Protein AF-A0A1D7NM12-F1 (afdb_monomer)

Structure (mmCIF, N/CA/C/O backbone):
data_AF-A0A1D7NM12-F1
#
_entry.id   AF-A0A1D7NM12-F1
#
loop_
_atom_site.group_PDB
_atom_site.id
_atom_site.type_symbol
_atom_site.label_atom_id
_atom_site.label_alt_id
_atom_site.label_comp_id
_atom_site.label_asym_id
_atom_site.label_entity_id
_atom_site.label_seq_id
_atom_site.pdbx_PDB_ins_code
_atom_site.Cartn_x
_atom_site.Cartn_y
_atom_site.Cartn_z
_atom_site.occupancy
_atom_site.B_iso_or_equiv
_atom_site.auth_seq_id
_atom_site.auth_comp_id
_atom_site.auth_asym_id
_atom_site.auth_atom_id
_atom_site.pdbx_PDB_model_num
ATOM 1 N N . MET A 1 1 ? 15.614 -15.812 18.252 1.00 36.12 1 MET A N 1
ATOM 2 C CA . MET A 1 1 ? 15.766 -14.358 18.042 1.00 36.12 1 MET A CA 1
ATOM 3 C C . MET A 1 1 ? 15.659 -14.108 16.548 1.00 36.12 1 MET A C 1
ATOM 5 O O . MET A 1 1 ? 16.635 -14.326 15.846 1.00 36.12 1 MET A O 1
ATOM 9 N N . ALA A 1 2 ? 14.455 -13.818 16.052 1.00 36.19 2 ALA A N 1
ATOM 10 C CA . ALA A 1 2 ? 14.205 -13.602 14.628 1.00 36.19 2 ALA A CA 1
ATOM 11 C C . ALA A 1 2 ? 14.163 -12.094 14.381 1.00 36.19 2 ALA A C 1
ATOM 13 O O . ALA A 1 2 ? 13.334 -11.398 14.963 1.00 36.19 2 ALA A O 1
ATOM 14 N N . ALA A 1 3 ? 15.129 -11.610 13.608 1.00 40.78 3 ALA A N 1
ATOM 15 C CA . ALA A 1 3 ? 15.285 -10.207 13.290 1.00 40.78 3 ALA A CA 1
ATOM 16 C C . ALA A 1 3 ? 14.142 -9.726 12.391 1.00 40.78 3 ALA A C 1
ATOM 18 O O . ALA A 1 3 ? 13.805 -10.342 11.381 1.00 40.78 3 ALA A O 1
ATOM 19 N N . GLU A 1 4 ? 13.585 -8.599 12.811 1.00 49.16 4 GLU A N 1
ATOM 20 C CA . GLU A 1 4 ? 12.812 -7.644 12.038 1.00 49.16 4 GLU A CA 1
ATOM 21 C C . GLU A 1 4 ? 13.506 -7.364 10.694 1.00 49.16 4 GLU A C 1
ATOM 23 O O . GLU A 1 4 ? 14.636 -6.883 10.666 1.00 49.16 4 GLU A O 1
ATOM 28 N N . ALA A 1 5 ? 12.845 -7.653 9.573 1.00 40.09 5 ALA A N 1
ATOM 29 C CA . ALA A 1 5 ? 13.271 -7.136 8.277 1.00 40.09 5 ALA A CA 1
ATOM 30 C C . ALA A 1 5 ? 12.086 -7.061 7.306 1.00 40.09 5 ALA A C 1
ATOM 32 O O . ALA A 1 5 ? 11.716 -8.039 6.660 1.00 40.09 5 ALA A O 1
ATOM 33 N N . LEU A 1 6 ? 11.524 -5.863 7.171 1.00 40.97 6 LEU A N 1
ATOM 34 C CA . LEU A 1 6 ? 11.122 -5.351 5.864 1.00 40.97 6 LEU A CA 1
ATOM 35 C C . LEU A 1 6 ? 12.349 -4.585 5.339 1.00 40.97 6 LEU A C 1
ATOM 37 O O . LEU A 1 6 ? 12.731 -3.577 5.920 1.00 40.97 6 LEU A O 1
ATOM 41 N N . GLY A 1 7 ? 13.037 -5.103 4.318 1.00 42.97 7 GLY A N 1
ATOM 42 C CA . GLY A 1 7 ? 14.059 -4.334 3.585 1.00 42.97 7 GLY A CA 1
ATOM 43 C C . GLY A 1 7 ? 15.413 -4.075 4.272 1.00 42.97 7 GLY A C 1
ATOM 44 O O . GLY A 1 7 ? 16.142 -3.189 3.842 1.00 42.97 7 GLY A O 1
ATOM 45 N N . GLY A 1 8 ? 15.797 -4.822 5.315 1.00 40.16 8 GLY A N 1
ATOM 46 C CA . GLY A 1 8 ? 17.188 -4.835 5.811 1.00 40.16 8 GLY A CA 1
ATOM 47 C C . GLY A 1 8 ? 17.668 -3.589 6.571 1.00 40.16 8 GLY A C 1
ATOM 48 O O . GLY A 1 8 ? 18.856 -3.490 6.877 1.00 40.16 8 GLY A O 1
ATOM 49 N N . ARG A 1 9 ? 16.776 -2.658 6.928 1.00 40.41 9 ARG A N 1
ATOM 50 C CA . ARG A 1 9 ? 17.068 -1.576 7.881 1.00 40.41 9 ARG A CA 1
ATOM 51 C C . ARG A 1 9 ? 16.337 -1.836 9.201 1.00 40.41 9 ARG A C 1
ATOM 53 O O . ARG A 1 9 ? 15.151 -2.160 9.162 1.00 40.41 9 ARG A O 1
ATOM 60 N N . PRO A 1 10 ? 17.004 -1.702 10.362 1.00 45.97 10 PRO A N 1
ATOM 61 C CA . PRO A 1 10 ? 16.317 -1.791 11.642 1.00 45.97 10 PRO A CA 1
ATOM 62 C C . PRO A 1 10 ? 15.333 -0.625 11.761 1.00 45.97 10 PRO A C 1
ATOM 64 O O . PRO A 1 10 ? 15.696 0.532 11.535 1.00 45.97 10 PRO A O 1
ATOM 67 N N . LEU A 1 11 ? 14.079 -0.935 12.092 1.00 42.72 11 LEU A N 1
ATOM 68 C CA . LEU A 1 11 ? 13.078 0.090 12.362 1.00 42.72 11 LEU A CA 1
ATOM 69 C C . LEU A 1 11 ? 13.488 0.873 13.621 1.00 42.72 11 LEU A C 1
ATOM 71 O O . LEU A 1 11 ? 14.016 0.284 14.566 1.00 42.72 11 LEU A O 1
ATOM 75 N N . PRO A 1 12 ? 13.234 2.193 13.679 1.00 49.38 12 PRO A N 1
ATOM 76 C CA . PRO A 1 12 ? 13.593 3.017 14.835 1.00 49.38 12 PRO A CA 1
ATOM 77 C C . PRO A 1 12 ? 12.761 2.707 16.095 1.00 49.38 12 PRO A C 1
ATOM 79 O O . PRO A 1 12 ? 12.963 3.323 17.139 1.00 49.38 12 PRO A O 1
ATOM 82 N N . PHE A 1 13 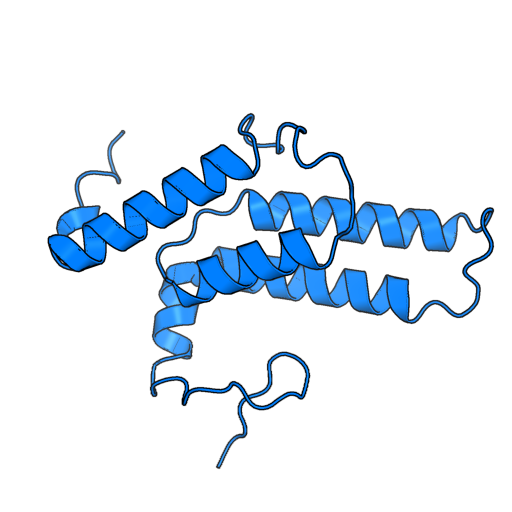? 11.830 1.757 16.019 1.00 41.84 13 PHE A N 1
ATOM 83 C CA . PHE A 1 13 ? 10.984 1.304 17.114 1.00 41.84 13 PHE A CA 1
ATOM 84 C C . PHE A 1 13 ? 10.848 -0.220 17.074 1.00 41.84 13 PHE A C 1
ATOM 86 O O . PHE A 1 13 ? 10.826 -0.823 16.003 1.00 41.84 13 PHE A O 1
ATOM 93 N N . LYS A 1 14 ? 10.722 -0.839 18.256 1.00 43.12 14 LYS A N 1
ATOM 94 C CA . LYS A 1 14 ? 10.405 -2.268 18.376 1.00 43.12 14 LYS A CA 1
ATOM 95 C C . LYS A 1 14 ? 9.017 -2.514 17.806 1.00 43.12 14 LYS A C 1
ATOM 97 O O . LYS A 1 14 ? 8.060 -1.891 18.276 1.00 43.12 14 LYS A O 1
ATOM 102 N N . ILE A 1 15 ? 8.887 -3.445 16.866 1.00 44.12 15 ILE A N 1
ATOM 103 C CA . ILE A 1 15 ? 7.553 -3.895 16.469 1.00 44.12 15 ILE A CA 1
ATOM 104 C C . ILE A 1 15 ? 7.012 -4.786 17.601 1.00 44.12 15 ILE A C 1
ATOM 106 O O . ILE A 1 15 ? 7.675 -5.759 17.969 1.00 44.12 15 ILE A O 1
ATOM 110 N N . PRO A 1 16 ? 5.849 -4.481 18.206 1.00 46.09 16 PRO A N 1
ATOM 111 C CA . PRO A 1 16 ? 5.295 -5.311 19.270 1.00 46.09 16 PRO A CA 1
ATOM 112 C C . PRO A 1 16 ? 5.133 -6.768 18.815 1.00 46.09 16 PRO A C 1
ATOM 114 O O . PRO A 1 16 ? 4.771 -7.039 17.667 1.00 46.09 16 PRO A O 1
ATOM 117 N N . THR A 1 17 ? 5.348 -7.725 19.723 1.00 42.09 17 THR A N 1
ATOM 118 C CA . THR A 1 17 ? 4.914 -9.116 19.519 1.00 42.09 17 THR A CA 1
ATOM 119 C C . THR A 1 17 ? 3.417 -9.110 19.218 1.00 42.09 17 THR A C 1
ATOM 121 O O . THR A 1 17 ? 2.627 -8.673 20.050 1.00 42.09 17 THR A O 1
ATOM 124 N N . GLY A 1 18 ? 3.049 -9.517 18.000 1.00 49.53 18 GLY A N 1
ATOM 125 C CA . GLY A 1 18 ? 1.732 -9.235 17.419 1.00 49.53 18 GLY A CA 1
ATOM 126 C C . GLY A 1 18 ? 1.759 -8.857 15.934 1.00 49.53 18 GLY A C 1
ATOM 127 O O . GLY A 1 18 ? 0.697 -8.619 15.368 1.00 49.53 18 GLY A O 1
ATOM 128 N N . VAL A 1 19 ? 2.931 -8.842 15.280 1.00 54.75 19 VAL A N 1
ATOM 129 C CA . VAL A 1 19 ? 3.060 -8.651 13.819 1.00 54.75 19 VAL A CA 1
ATOM 130 C C . VAL A 1 19 ? 2.111 -9.555 13.043 1.00 54.75 19 VAL A C 1
ATOM 132 O O . VAL A 1 19 ? 1.466 -9.076 12.123 1.00 54.75 19 VAL A O 1
ATOM 135 N N . ASP A 1 20 ? 1.964 -10.820 13.436 1.00 60.28 20 ASP A N 1
ATOM 136 C CA . ASP A 1 20 ? 1.051 -11.743 12.757 1.00 60.28 20 ASP A CA 1
ATOM 137 C C . ASP A 1 20 ? -0.420 -11.376 12.981 1.00 60.28 20 ASP A C 1
ATOM 139 O O . ASP A 1 20 ? -1.217 -11.486 12.059 1.00 60.28 20 ASP A O 1
ATOM 143 N N . ALA A 1 21 ? -0.783 -10.863 14.161 1.00 61.09 21 ALA A N 1
ATOM 144 C CA . ALA A 1 21 ? -2.143 -10.405 14.452 1.00 61.09 21 ALA A CA 1
ATOM 145 C C . ALA A 1 21 ? -2.480 -9.094 13.714 1.00 61.09 21 ALA A C 1
ATOM 147 O O . ALA A 1 21 ? -3.584 -8.933 13.194 1.00 61.09 21 ALA A O 1
ATOM 148 N N . LEU A 1 22 ? -1.518 -8.172 13.610 1.00 62.44 22 LEU A N 1
ATOM 149 C CA . LEU A 1 22 ? -1.650 -6.945 12.817 1.00 62.44 22 LEU A CA 1
ATOM 150 C C . LEU A 1 22 ? -1.665 -7.250 11.315 1.00 62.44 22 LEU A C 1
ATOM 152 O O . LEU A 1 22 ? -2.475 -6.691 10.579 1.00 62.44 22 LEU A O 1
ATOM 156 N N . LYS A 1 23 ? -0.828 -8.190 10.863 1.00 67.81 23 LYS A N 1
ATOM 157 C CA . LYS A 1 23 ? -0.846 -8.674 9.482 1.00 67.81 23 LYS A CA 1
ATOM 158 C C . LYS A 1 23 ? -2.125 -9.426 9.156 1.00 67.81 23 LYS A C 1
ATOM 160 O O . LYS A 1 23 ? -2.621 -9.265 8.053 1.00 67.81 23 LYS A O 1
ATOM 165 N N . ALA A 1 24 ? -2.689 -10.185 10.093 1.00 76.62 24 ALA A N 1
ATOM 166 C CA . ALA A 1 24 ? -3.967 -10.863 9.904 1.00 76.62 24 ALA A CA 1
ATOM 167 C C . ALA A 1 24 ? -5.124 -9.868 9.718 1.00 76.62 24 ALA A C 1
ATOM 169 O O . ALA A 1 24 ? -5.993 -10.101 8.882 1.00 76.62 24 ALA A O 1
ATOM 170 N N . ARG A 1 25 ? -5.115 -8.739 10.443 1.00 79.25 25 ARG A N 1
ATOM 171 C CA . ARG A 1 25 ? -6.126 -7.674 10.297 1.00 79.25 25 ARG A CA 1
ATOM 172 C C . ARG A 1 25 ? -6.134 -7.027 8.914 1.00 79.25 25 ARG A C 1
ATOM 174 O O . ARG A 1 25 ? -7.206 -6.695 8.423 1.00 79.25 25 ARG A O 1
ATOM 181 N N . ASP A 1 26 ? -4.961 -6.905 8.300 1.00 88.19 26 ASP A N 1
ATOM 182 C CA . ASP A 1 26 ? -4.769 -6.309 6.974 1.00 88.19 26 ASP A CA 1
ATOM 183 C C . ASP A 1 26 ? -4.197 -7.325 5.970 1.00 88.19 26 ASP A C 1
ATOM 185 O O . ASP A 1 26 ? -3.366 -6.992 5.126 1.00 88.19 26 ASP A O 1
ATOM 189 N N . ALA A 1 27 ? -4.607 -8.596 6.064 1.00 87.69 27 ALA A N 1
ATOM 190 C CA . ALA A 1 27 ? -3.966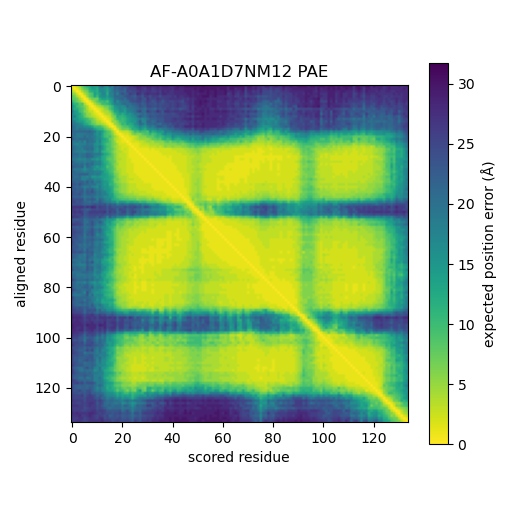 -9.691 5.327 1.00 87.69 27 ALA A CA 1
ATOM 191 C C . ALA A 1 27 ? -3.999 -9.493 3.805 1.00 87.69 27 ALA A C 1
ATOM 193 O O . ALA A 1 27 ? -3.012 -9.774 3.123 1.00 87.69 27 ALA A O 1
ATOM 194 N N . ALA A 1 28 ? -5.109 -8.960 3.284 1.00 90.38 28 ALA A N 1
ATOM 195 C CA . ALA A 1 28 ? -5.252 -8.622 1.871 1.00 90.38 28 ALA A CA 1
ATOM 196 C C . ALA A 1 28 ? -4.215 -7.574 1.434 1.00 90.38 28 ALA A C 1
ATOM 198 O O . ALA A 1 28 ? -3.524 -7.775 0.436 1.00 90.38 28 ALA A O 1
ATOM 199 N N . PHE A 1 29 ? -4.037 -6.512 2.228 1.00 92.88 29 PHE A N 1
ATOM 200 C CA . PHE A 1 29 ? -3.038 -5.481 1.958 1.00 92.88 29 PHE A CA 1
ATOM 201 C C . PHE A 1 29 ? -1.626 -6.062 1.999 1.00 92.88 29 PHE A C 1
ATOM 203 O O . PHE A 1 29 ? -0.851 -5.844 1.076 1.00 92.88 29 PHE A O 1
ATOM 210 N N . TRP A 1 30 ? -1.285 -6.848 3.023 1.00 89.94 30 TRP A N 1
ATOM 211 C CA . TRP A 1 30 ? 0.063 -7.413 3.139 1.00 89.94 30 TRP A CA 1
ATOM 212 C C . TRP A 1 30 ? 0.391 -8.411 2.027 1.00 89.94 30 TRP A C 1
ATOM 214 O O . TRP A 1 30 ? 1.543 -8.484 1.595 1.00 89.94 30 TRP A O 1
ATOM 224 N N . SER A 1 31 ? -0.608 -9.147 1.537 1.00 91.25 31 SER A N 1
ATOM 225 C CA . SER A 1 31 ? -0.458 -10.004 0.360 1.00 91.25 31 SER A CA 1
ATOM 226 C C . SER A 1 31 ? -0.200 -9.178 -0.905 1.00 91.25 31 SER A C 1
ATOM 228 O O . SER A 1 31 ? 0.759 -9.460 -1.628 1.00 91.25 31 SER A O 1
ATOM 230 N N . ALA A 1 32 ? -0.983 -8.117 -1.130 1.00 92.12 32 ALA A N 1
ATOM 231 C CA . ALA A 1 32 ? -0.803 -7.210 -2.263 1.00 92.12 32 ALA A CA 1
ATOM 232 C C . ALA A 1 32 ? 0.549 -6.475 -2.209 1.00 92.12 32 ALA A C 1
ATOM 234 O O . ALA A 1 32 ? 1.275 -6.440 -3.200 1.00 92.12 32 ALA A O 1
ATOM 235 N N . HIS A 1 33 ? 0.943 -5.989 -1.032 1.00 92.12 33 HIS A N 1
ATOM 236 C CA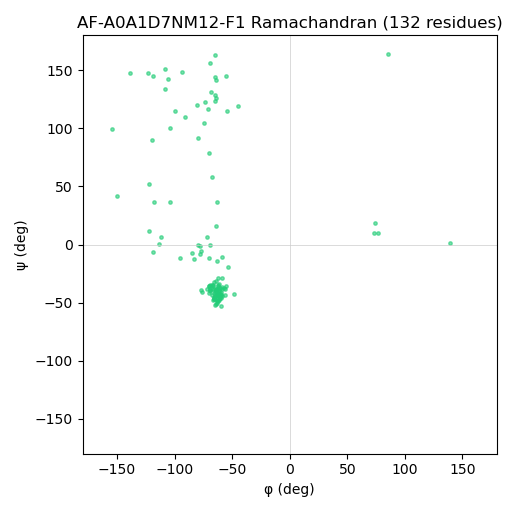 . HIS A 1 33 ? 2.228 -5.336 -0.791 1.00 92.12 33 HIS A CA 1
ATOM 237 C C . HIS A 1 33 ? 3.408 -6.266 -1.090 1.00 92.12 33 HIS A C 1
ATOM 239 O O . HIS A 1 33 ? 4.363 -5.871 -1.754 1.00 92.12 33 HIS A O 1
ATOM 245 N N . ALA A 1 34 ? 3.346 -7.529 -0.655 1.00 90.62 34 ALA A N 1
ATOM 246 C CA . ALA A 1 34 ? 4.384 -8.507 -0.972 1.00 90.62 34 ALA A CA 1
ATOM 247 C C . ALA A 1 34 ? 4.479 -8.790 -2.484 1.00 90.62 34 ALA A C 1
ATOM 249 O O . ALA A 1 34 ? 5.583 -8.945 -3.012 1.00 90.62 34 ALA A O 1
ATOM 250 N N . ALA A 1 35 ? 3.341 -8.844 -3.184 1.00 92.44 35 ALA A N 1
ATOM 251 C CA . ALA A 1 35 ? 3.309 -9.025 -4.633 1.00 92.44 35 ALA A CA 1
ATOM 252 C C . ALA A 1 35 ? 3.915 -7.823 -5.373 1.00 92.44 35 ALA A C 1
ATOM 254 O O . ALA A 1 35 ? 4.749 -8.022 -6.258 1.00 92.44 35 ALA A O 1
ATOM 255 N N . TRP A 1 36 ? 3.548 -6.602 -4.975 1.00 92.88 36 TRP A N 1
ATOM 256 C CA . TRP A 1 36 ? 4.111 -5.367 -5.517 1.00 92.88 36 TRP A CA 1
ATOM 257 C C . TRP A 1 36 ? 5.627 -5.295 -5.302 1.00 92.88 36 TRP A C 1
ATOM 259 O O . TRP A 1 36 ? 6.361 -5.206 -6.284 1.00 92.88 36 TRP A O 1
ATOM 269 N N . ARG A 1 37 ? 6.118 -5.469 -4.065 1.00 90.94 37 ARG A N 1
ATOM 270 C CA . ARG A 1 37 ? 7.566 -5.450 -3.776 1.00 90.94 37 ARG A CA 1
ATOM 271 C C . ARG A 1 37 ? 8.349 -6.459 -4.603 1.00 90.94 37 ARG A C 1
ATOM 273 O O . ARG A 1 37 ? 9.450 -6.163 -5.052 1.00 90.94 37 ARG A O 1
ATOM 280 N N . LYS A 1 38 ? 7.791 -7.651 -4.832 1.00 92.00 38 LYS A N 1
ATOM 281 C CA . LYS A 1 38 ? 8.430 -8.661 -5.684 1.00 92.00 38 LYS A CA 1
ATOM 282 C C . LYS A 1 38 ? 8.542 -8.196 -7.140 1.00 92.00 38 LYS A C 1
ATOM 284 O O . LYS A 1 38 ? 9.561 -8.465 -7.771 1.00 92.00 38 LYS A O 1
ATOM 289 N N . ALA A 1 39 ? 7.510 -7.546 -7.675 1.00 89.88 39 ALA A N 1
ATOM 290 C CA . ALA A 1 39 ? 7.523 -7.017 -9.038 1.00 89.88 39 ALA A CA 1
ATOM 291 C C . ALA A 1 39 ? 8.476 -5.822 -9.177 1.00 89.88 39 ALA A C 1
ATOM 293 O O . ALA A 1 39 ? 9.248 -5.771 -10.128 1.00 89.88 39 ALA A O 1
ATOM 294 N N . GLU A 1 40 ? 8.487 -4.925 -8.195 1.00 88.44 40 GLU A N 1
ATOM 295 C CA . GLU A 1 40 ? 9.406 -3.790 -8.141 1.00 88.44 40 GLU A CA 1
ATOM 296 C C . GLU A 1 40 ? 10.867 -4.247 -8.073 1.00 88.44 40 GLU A C 1
ATOM 298 O O . GLU A 1 40 ? 11.674 -3.830 -8.894 1.00 88.44 40 GLU A O 1
ATOM 303 N N . THR A 1 41 ? 11.197 -5.211 -7.206 1.00 88.94 41 THR A N 1
ATOM 304 C CA . THR A 1 41 ? 12.547 -5.800 -7.172 1.00 88.94 41 THR A CA 1
ATOM 305 C C . THR A 1 41 ? 12.931 -6.441 -8.508 1.00 88.94 41 THR A C 1
ATOM 307 O O . THR A 1 41 ? 14.091 -6.377 -8.906 1.00 88.94 41 THR A O 1
ATOM 310 N N . ALA A 1 42 ? 11.985 -7.068 -9.216 1.00 88.25 42 ALA A N 1
ATOM 311 C CA . ALA A 1 42 ? 12.258 -7.640 -10.534 1.00 88.25 42 ALA A CA 1
ATOM 312 C C . ALA A 1 42 ? 12.555 -6.556 -11.584 1.00 88.25 42 ALA A C 1
ATOM 314 O O . ALA A 1 42 ? 13.443 -6.753 -12.412 1.00 88.25 42 ALA A O 1
ATOM 315 N N . PHE A 1 43 ? 11.845 -5.426 -11.530 1.00 86.50 43 PHE A N 1
ATOM 316 C CA . PHE A 1 43 ? 12.116 -4.257 -12.364 1.00 86.50 43 PHE A CA 1
ATOM 317 C C . PHE A 1 43 ? 13.484 -3.637 -12.038 1.00 86.50 43 PHE A C 1
ATOM 319 O O . PHE A 1 43 ? 14.318 -3.504 -12.930 1.00 86.50 43 PHE A O 1
ATOM 326 N N . GLU A 1 44 ? 13.758 -3.337 -10.767 1.00 84.75 44 GLU A N 1
ATOM 327 C CA . GLU A 1 44 ? 15.009 -2.709 -10.312 1.00 84.75 44 GLU A CA 1
ATOM 328 C C . GLU A 1 44 ? 16.252 -3.562 -10.588 1.00 84.75 44 GLU A C 1
ATOM 330 O O . GLU A 1 44 ? 17.321 -3.037 -10.896 1.00 84.75 44 GLU A O 1
ATOM 335 N N . ALA A 1 45 ? 16.127 -4.887 -10.488 1.00 87.25 45 ALA A N 1
ATOM 336 C CA . ALA A 1 45 ? 17.227 -5.810 -10.741 1.00 87.25 45 ALA A CA 1
ATOM 337 C C . ALA A 1 45 ? 17.522 -6.012 -12.237 1.00 87.25 45 ALA A C 1
ATOM 339 O O . ALA A 1 45 ? 18.480 -6.716 -12.570 1.00 87.25 45 ALA A O 1
ATOM 340 N N . TRP A 1 46 ? 16.713 -5.449 -13.145 1.00 83.88 46 TRP A N 1
ATOM 341 C CA . TRP A 1 46 ? 16.901 -5.641 -14.577 1.00 83.88 46 TRP A CA 1
ATOM 342 C C . TRP A 1 46 ? 18.148 -4.886 -15.082 1.00 83.88 46 TRP A C 1
ATOM 344 O O . TRP A 1 46 ? 18.183 -3.656 -15.060 1.00 83.88 46 TRP A O 1
ATOM 354 N N . PRO A 1 47 ? 19.177 -5.588 -15.596 1.00 76.31 47 PRO A N 1
ATOM 355 C CA . PRO A 1 47 ? 20.483 -4.991 -15.896 1.00 76.31 47 PRO A CA 1
ATOM 356 C C . PRO A 1 47 ? 20.519 -4.180 -17.200 1.00 76.31 47 PRO A C 1
ATOM 358 O O . PRO A 1 47 ? 21.524 -3.536 -17.499 1.00 76.31 47 PRO A O 1
ATOM 361 N N . HIS A 1 48 ? 19.4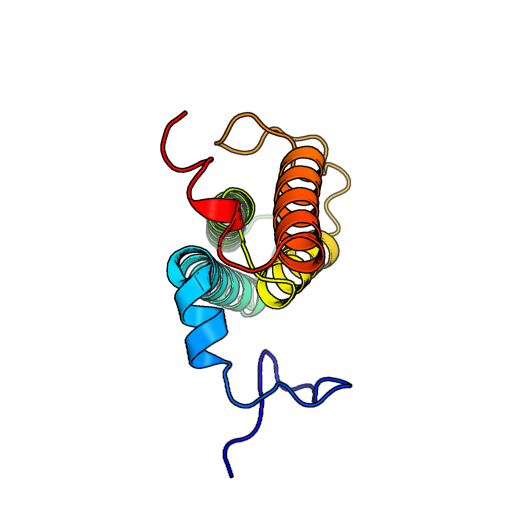50 -4.223 -17.999 1.00 68.94 48 HIS A N 1
ATOM 362 C CA . HIS A 1 48 ? 19.370 -3.587 -19.315 1.00 68.94 48 HIS A CA 1
ATOM 363 C C . HIS A 1 48 ? 18.211 -2.590 -19.378 1.00 68.94 48 HIS A C 1
ATOM 365 O O . HIS A 1 48 ? 17.373 -2.662 -20.278 1.00 68.94 48 HIS A O 1
ATOM 371 N N . MET A 1 49 ? 18.146 -1.671 -18.409 1.00 63.41 49 MET A N 1
ATOM 372 C CA . MET A 1 49 ? 17.302 -0.478 -18.511 1.00 63.41 49 MET A CA 1
ATOM 373 C C . MET A 1 49 ? 17.886 0.463 -19.573 1.00 63.41 49 MET A C 1
ATOM 375 O O . MET A 1 49 ? 18.607 1.407 -19.268 1.00 63.41 49 MET A O 1
ATOM 379 N N . THR A 1 50 ? 17.638 0.158 -20.842 1.00 66.12 50 THR A N 1
ATOM 380 C CA . THR A 1 50 ? 17.706 1.158 -21.908 1.00 66.12 50 THR A CA 1
ATOM 381 C C . THR A 1 50 ? 16.302 1.714 -22.117 1.00 66.12 50 THR A C 1
ATOM 383 O O . THR A 1 50 ? 15.324 0.981 -21.956 1.00 66.12 50 THR A O 1
ATOM 386 N N . ASP A 1 51 ? 16.197 2.984 -22.506 1.00 60.62 51 ASP A N 1
ATOM 387 C CA . ASP A 1 51 ? 14.917 3.700 -22.660 1.00 60.62 51 ASP A CA 1
ATOM 388 C C . ASP A 1 51 ? 13.949 3.047 -23.677 1.00 60.62 51 ASP A C 1
ATOM 390 O O . ASP A 1 51 ? 12.768 3.378 -23.728 1.00 60.62 51 ASP A O 1
ATOM 394 N N . GLU A 1 52 ? 14.423 2.072 -24.460 1.00 67.44 52 GLU A N 1
ATOM 395 C CA . GLU A 1 52 ? 13.666 1.338 -25.483 1.00 67.44 52 GLU A CA 1
ATOM 396 C C . GLU A 1 52 ? 13.422 -0.146 -25.129 1.00 67.44 52 GLU A C 1
ATOM 398 O O . GLU A 1 52 ? 12.923 -0.916 -25.953 1.00 67.44 52 GLU A O 1
ATOM 403 N N . CYS A 1 53 ? 13.781 -0.599 -23.921 1.00 83.38 53 CYS A N 1
ATOM 404 C CA . CYS A 1 53 ? 13.629 -2.003 -23.540 1.00 83.38 53 CYS A CA 1
ATOM 405 C C . CYS A 1 53 ? 12.159 -2.357 -23.251 1.00 83.38 53 CYS A C 1
ATOM 407 O O . CYS A 1 53 ? 11.631 -2.082 -22.172 1.00 83.38 53 CYS A O 1
ATOM 409 N N . GLU A 1 54 ? 11.511 -3.058 -24.186 1.00 87.06 54 GLU A N 1
ATOM 410 C CA . GLU A 1 54 ? 10.134 -3.547 -24.020 1.00 87.06 54 GLU A CA 1
ATOM 411 C C . GLU A 1 54 ? 9.960 -4.401 -22.753 1.00 87.06 54 GLU A C 1
ATOM 413 O O . GLU A 1 54 ? 8.937 -4.306 -22.078 1.00 87.06 54 GLU A O 1
ATOM 418 N N . HIS A 1 55 ? 10.973 -5.187 -22.378 1.00 88.06 55 HIS A N 1
ATOM 419 C CA . HIS A 1 55 ? 10.921 -5.995 -21.162 1.00 88.06 55 HIS A CA 1
ATOM 420 C C . HIS A 1 55 ? 10.912 -5.135 -19.892 1.00 88.06 55 HIS A C 1
ATOM 422 O O . HIS A 1 55 ? 10.116 -5.388 -18.990 1.00 88.06 55 HIS A O 1
ATOM 428 N N . ALA A 1 56 ? 11.752 -4.096 -19.834 1.00 85.50 56 ALA A N 1
ATOM 429 C CA . ALA A 1 56 ? 11.763 -3.159 -18.715 1.00 85.50 56 ALA A CA 1
ATOM 430 C C . ALA A 1 56 ? 10.413 -2.436 -18.593 1.00 85.50 56 ALA A C 1
ATOM 432 O O . ALA A 1 56 ? 9.904 -2.303 -17.483 1.00 85.50 56 ALA A O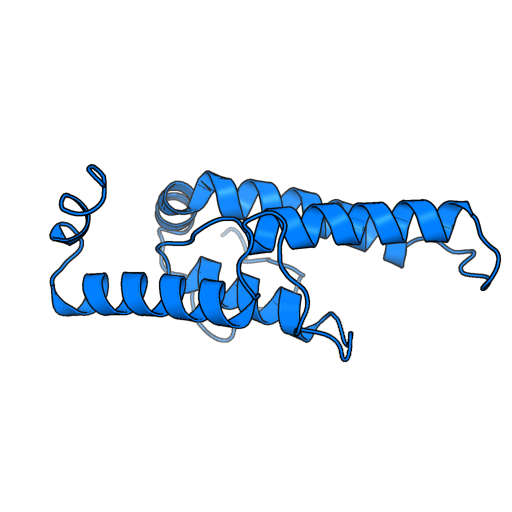 1
ATOM 433 N N . ARG A 1 57 ? 9.789 -2.071 -19.725 1.00 86.88 57 ARG A N 1
ATOM 434 C CA . ARG A 1 57 ? 8.433 -1.502 -19.749 1.00 86.88 57 ARG A CA 1
ATOM 435 C C . ARG A 1 57 ? 7.391 -2.468 -19.183 1.00 86.88 57 ARG A C 1
ATOM 437 O O . ARG A 1 57 ? 6.634 -2.082 -18.308 1.00 86.88 57 ARG A O 1
ATOM 444 N N . VAL A 1 58 ? 7.390 -3.734 -19.604 1.00 90.12 58 VAL A N 1
ATOM 445 C CA . VAL A 1 58 ? 6.446 -4.738 -19.072 1.00 90.12 58 VAL A CA 1
ATOM 446 C C . VAL A 1 58 ? 6.623 -4.945 -17.563 1.00 90.12 58 VAL A C 1
ATOM 448 O O . VAL A 1 58 ? 5.638 -5.084 -16.839 1.00 90.12 58 VAL A O 1
ATOM 451 N N . LEU A 1 59 ? 7.865 -4.968 -17.071 1.00 90.19 59 LEU A N 1
ATOM 452 C CA . LEU A 1 59 ? 8.145 -5.075 -15.635 1.00 90.19 59 LEU A CA 1
ATOM 453 C C . LEU A 1 59 ? 7.666 -3.836 -14.870 1.00 90.19 59 LEU A C 1
ATOM 455 O O . LEU A 1 59 ? 7.078 -3.974 -13.796 1.00 90.19 59 LEU A O 1
ATOM 459 N N . PHE A 1 60 ? 7.883 -2.654 -15.442 1.00 87.94 60 PHE A N 1
ATOM 460 C CA . PHE A 1 60 ? 7.424 -1.385 -14.898 1.00 87.94 60 PHE A CA 1
ATOM 461 C C . PHE A 1 60 ? 5.890 -1.302 -14.825 1.00 87.94 60 PHE A C 1
ATOM 463 O O . PHE A 1 60 ? 5.338 -1.031 -13.755 1.00 87.94 60 PHE A O 1
ATOM 470 N N . ASP A 1 61 ? 5.197 -1.613 -15.923 1.00 88.19 61 ASP A N 1
ATOM 471 C CA . ASP A 1 61 ? 3.731 -1.633 -15.996 1.00 88.19 61 ASP A CA 1
ATOM 472 C C . ASP A 1 61 ? 3.167 -2.625 -14.971 1.00 88.19 61 ASP A C 1
ATOM 474 O O . ASP A 1 61 ? 2.272 -2.305 -14.191 1.00 88.19 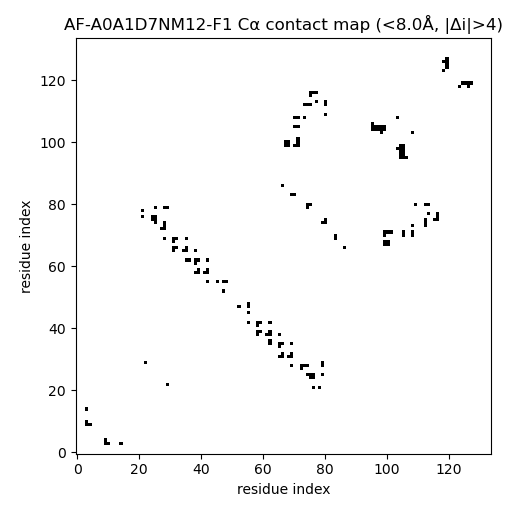61 ASP A O 1
ATOM 478 N N . ARG A 1 62 ? 3.776 -3.815 -14.872 1.00 90.94 62 ARG A N 1
ATOM 479 C CA . ARG A 1 62 ? 3.370 -4.828 -13.894 1.00 90.94 62 ARG A CA 1
ATOM 480 C C . ARG A 1 62 ? 3.545 -4.361 -12.449 1.00 90.94 62 ARG A C 1
ATOM 482 O O . ARG A 1 62 ? 2.692 -4.664 -11.611 1.00 90.94 62 ARG A O 1
ATOM 489 N N . ALA A 1 63 ? 4.656 -3.696 -12.134 1.00 89.19 63 ALA A N 1
ATOM 490 C CA . ALA A 1 63 ? 4.882 -3.134 -10.806 1.00 89.19 63 ALA A CA 1
ATOM 491 C C . ALA A 1 63 ? 3.854 -2.034 -10.495 1.00 89.19 63 ALA A C 1
ATOM 493 O O . ALA A 1 63 ? 3.323 -2.001 -9.385 1.00 89.19 63 ALA A O 1
ATOM 494 N N . THR A 1 64 ? 3.513 -1.209 -11.485 1.00 87.50 64 THR A N 1
ATOM 495 C CA . THR A 1 64 ? 2.509 -0.143 -11.371 1.00 87.50 64 THR A CA 1
ATOM 496 C C . THR A 1 64 ? 1.111 -0.705 -11.109 1.00 87.50 64 THR A C 1
ATOM 498 O O . THR A 1 64 ? 0.505 -0.353 -10.099 1.00 87.50 64 THR A O 1
ATOM 501 N N . ASP A 1 65 ? 0.647 -1.673 -11.903 1.00 89.06 65 ASP A N 1
ATOM 502 C CA . ASP A 1 65 ? -0.660 -2.322 -11.711 1.00 89.06 65 ASP A CA 1
ATOM 503 C C . ASP A 1 65 ? -0.808 -2.927 -10.306 1.00 89.06 65 ASP A C 1
ATOM 505 O O . ASP A 1 65 ? -1.848 -2.819 -9.650 1.00 89.06 65 ASP A O 1
ATOM 509 N N . LEU A 1 66 ? 0.248 -3.594 -9.828 1.00 91.25 66 LEU A N 1
ATOM 510 C CA . LEU A 1 66 ? 0.251 -4.215 -8.504 1.00 91.25 66 LEU A CA 1
ATOM 511 C C . LEU A 1 66 ? 0.270 -3.179 -7.382 1.00 91.25 66 LEU A C 1
ATOM 513 O O . LEU A 1 66 ? -0.367 -3.400 -6.348 1.00 91.25 66 LEU A O 1
ATOM 517 N N . ARG A 1 67 ? 0.969 -2.058 -7.579 1.00 88.62 67 ARG A N 1
ATOM 518 C CA . ARG A 1 67 ? 0.948 -0.938 -6.640 1.00 88.62 67 ARG A CA 1
ATOM 519 C C . ARG A 1 67 ? -0.453 -0.353 -6.549 1.00 88.62 67 ARG A C 1
ATOM 521 O O . ARG A 1 67 ? -0.963 -0.212 -5.445 1.00 88.62 67 ARG A O 1
ATOM 528 N N . ASP A 1 68 ? -1.100 -0.071 -7.672 1.00 88.31 68 ASP A N 1
ATOM 529 C CA . ASP A 1 68 ? -2.417 0.572 -7.687 1.00 88.31 68 ASP A CA 1
ATOM 530 C C . ASP A 1 68 ? -3.493 -0.339 -7.072 1.00 88.31 68 ASP A C 1
ATOM 532 O O . ASP A 1 68 ? -4.330 0.109 -6.279 1.00 88.31 68 ASP A O 1
ATOM 536 N N . ALA A 1 69 ? -3.409 -1.649 -7.327 1.00 88.94 69 ALA A N 1
ATOM 537 C CA . ALA A 1 69 ? -4.235 -2.647 -6.647 1.00 88.94 69 ALA A CA 1
ATOM 538 C C . ALA A 1 69 ? -3.992 -2.673 -5.123 1.00 88.94 69 ALA A C 1
ATOM 540 O O . ALA A 1 69 ? -4.940 -2.733 -4.332 1.00 88.94 69 ALA A O 1
ATOM 541 N N . MET A 1 70 ? -2.731 -2.589 -4.687 1.00 91.69 70 MET A N 1
ATOM 542 C CA . MET A 1 70 ? -2.380 -2.502 -3.266 1.00 91.69 70 MET A CA 1
ATOM 543 C C . MET A 1 70 ? -2.893 -1.200 -2.631 1.00 91.69 70 MET A C 1
ATOM 545 O O . MET A 1 70 ? -3.476 -1.246 -1.547 1.00 91.69 70 MET A O 1
ATOM 549 N N . LEU A 1 71 ? -2.715 -0.049 -3.288 1.00 89.31 71 LEU A N 1
ATOM 550 C CA . LEU A 1 71 ? -3.184 1.253 -2.801 1.00 89.31 71 LEU A CA 1
ATOM 551 C C . LEU A 1 71 ? -4.706 1.265 -2.630 1.00 89.31 71 LEU A C 1
ATOM 553 O O . LEU A 1 71 ? -5.193 1.780 -1.625 1.00 89.31 71 LEU A O 1
ATOM 557 N N . SER A 1 72 ? -5.433 0.607 -3.535 1.00 89.25 72 SER A N 1
ATOM 558 C CA . SER A 1 72 ? -6.895 0.449 -3.481 1.00 89.25 72 SER A CA 1
ATOM 559 C C . SER A 1 72 ? -7.381 -0.476 -2.355 1.00 89.25 72 SER A C 1
ATOM 561 O O . SER A 1 72 ? -8.575 -0.526 -2.064 1.00 89.25 72 SER A O 1
ATOM 563 N N . THR A 1 73 ? -6.488 -1.226 -1.703 1.00 91.50 73 THR A N 1
ATOM 564 C CA . THR A 1 73 ? -6.863 -2.123 -0.604 1.00 91.50 73 THR A CA 1
ATOM 565 C C . THR A 1 73 ? -7.020 -1.333 0.693 1.00 91.50 73 THR A C 1
ATOM 567 O O . THR A 1 73 ? -6.063 -0.719 1.164 1.00 91.50 73 THR A O 1
ATOM 570 N N . GLY A 1 74 ? -8.209 -1.355 1.299 1.00 88.75 74 GLY A N 1
ATOM 571 C CA . GLY A 1 74 ? -8.450 -0.693 2.584 1.00 88.75 74 GLY A CA 1
ATOM 572 C C . GLY A 1 74 ? -7.623 -1.301 3.721 1.00 88.75 74 GLY A C 1
ATOM 573 O O . GLY A 1 74 ? -7.464 -2.521 3.793 1.00 88.75 74 GLY A O 1
ATOM 574 N N . VAL A 1 75 ? -7.118 -0.454 4.621 1.00 88.62 75 VAL A N 1
ATOM 575 C CA . VAL A 1 75 ? -6.293 -0.864 5.769 1.00 88.62 75 VAL A CA 1
ATOM 576 C C . VAL A 1 75 ? -6.871 -0.411 7.108 1.00 88.62 75 VAL A C 1
ATOM 578 O O . VAL A 1 75 ? -7.511 0.632 7.223 1.00 88.62 75 VAL A O 1
ATOM 581 N N . ARG A 1 76 ? -6.655 -1.207 8.149 1.00 85.19 76 ARG A N 1
ATOM 582 C CA . ARG A 1 76 ? -7.226 -1.023 9.492 1.00 85.19 76 ARG A CA 1
ATOM 583 C C . ARG A 1 76 ? -6.164 -0.824 10.565 1.00 85.19 76 ARG A C 1
ATOM 585 O O . ARG A 1 76 ? -6.510 -0.570 11.717 1.00 85.19 76 ARG A O 1
ATOM 592 N N . THR A 1 77 ? -4.886 -0.957 10.224 1.00 84.31 77 THR A N 1
ATOM 593 C CA . THR A 1 77 ? -3.771 -0.756 11.150 1.00 84.31 77 THR A CA 1
ATOM 594 C C . THR A 1 77 ? -2.859 0.374 10.688 1.00 84.31 77 THR A C 1
ATOM 596 O O . THR A 1 77 ? -2.581 0.532 9.498 1.00 84.31 77 THR A O 1
ATOM 599 N N . GLY A 1 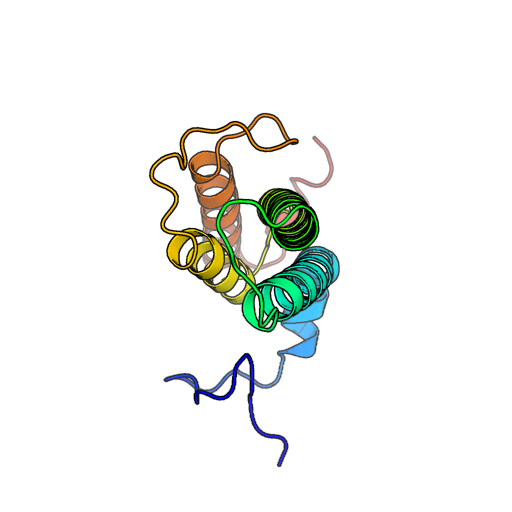78 ? -2.315 1.127 11.649 1.00 81.69 78 GLY A N 1
ATOM 600 C CA . GLY A 1 78 ? -1.323 2.168 11.365 1.00 81.69 78 GLY A CA 1
ATOM 601 C C . GLY A 1 78 ? -0.066 1.629 10.673 1.00 81.69 78 GLY A C 1
ATOM 602 O O . GLY A 1 78 ? 0.539 2.328 9.869 1.00 81.69 78 GLY A O 1
ATOM 603 N N . ALA A 1 79 ? 0.295 0.362 10.911 1.00 84.88 79 ALA A N 1
ATOM 604 C CA . ALA A 1 79 ? 1.423 -0.284 10.242 1.00 84.88 79 ALA A CA 1
ATOM 605 C C . ALA A 1 79 ? 1.195 -0.439 8.729 1.00 84.88 79 ALA A C 1
ATOM 607 O O . ALA A 1 79 ? 2.091 -0.145 7.940 1.00 84.88 79 ALA A O 1
ATOM 608 N N . ALA A 1 80 ? 0.003 -0.877 8.320 1.00 87.94 80 ALA A N 1
ATOM 609 C CA . ALA A 1 80 ? -0.346 -1.000 6.909 1.00 87.94 80 ALA A CA 1
ATOM 610 C C . ALA A 1 80 ? -0.487 0.379 6.239 1.00 87.94 80 ALA A C 1
ATOM 612 O O . ALA A 1 80 ? 0.014 0.574 5.132 1.00 87.94 80 ALA A O 1
ATOM 613 N N . LEU A 1 81 ? -1.068 1.363 6.938 1.00 89.31 81 LEU A N 1
ATOM 614 C CA . LEU A 1 81 ? -1.140 2.744 6.447 1.00 89.31 81 LEU A CA 1
ATOM 615 C C . LEU A 1 81 ? 0.254 3.352 6.233 1.00 89.31 81 LEU A C 1
ATOM 617 O O . LEU A 1 81 ? 0.501 3.969 5.201 1.00 89.31 81 LEU A O 1
ATOM 621 N N . ALA A 1 82 ? 1.186 3.135 7.163 1.00 86.94 82 ALA A N 1
ATOM 622 C CA . ALA A 1 82 ? 2.559 3.611 7.021 1.00 86.94 82 ALA A CA 1
ATOM 623 C C . ALA A 1 82 ? 3.245 3.024 5.776 1.00 86.94 82 ALA A C 1
ATOM 625 O O . ALA A 1 82 ? 3.883 3.758 5.029 1.00 86.94 82 ALA A O 1
ATOM 626 N N . MET A 1 83 ? 3.074 1.725 5.505 1.00 87.25 83 MET A N 1
ATOM 627 C CA . MET A 1 83 ? 3.632 1.109 4.292 1.00 87.25 83 MET A CA 1
ATOM 628 C C . MET A 1 83 ? 2.964 1.618 3.012 1.00 87.25 83 MET A C 1
ATOM 630 O O . MET A 1 83 ? 3.637 1.791 1.999 1.00 87.25 83 MET A O 1
ATOM 634 N N . LYS A 1 84 ? 1.658 1.909 3.055 1.00 87.56 84 LYS A N 1
ATOM 635 C CA . LYS A 1 84 ? 0.955 2.554 1.941 1.00 87.56 84 LYS A CA 1
ATOM 636 C C . LYS A 1 84 ? 1.570 3.923 1.619 1.00 87.56 84 LYS A C 1
ATOM 638 O O . LYS A 1 84 ? 1.849 4.203 0.459 1.00 87.56 84 LYS A O 1
ATOM 643 N N . LEU A 1 85 ? 1.833 4.742 2.639 1.00 85.31 85 LEU A N 1
ATOM 644 C CA . LEU A 1 85 ? 2.469 6.057 2.487 1.00 85.31 85 LEU A CA 1
ATOM 645 C C . LEU A 1 85 ? 3.901 5.963 1.945 1.00 85.31 85 LEU A C 1
ATOM 647 O O . LEU A 1 85 ? 4.289 6.768 1.102 1.00 85.31 85 LEU A O 1
ATOM 651 N N . GLU A 1 86 ? 4.675 4.973 2.392 1.00 84.38 86 GLU A N 1
ATOM 652 C CA . GLU A 1 86 ? 6.023 4.729 1.867 1.00 84.38 86 GLU A CA 1
ATOM 653 C C . GLU A 1 86 ? 5.998 4.372 0.376 1.00 84.38 86 GLU A C 1
ATOM 655 O O . GLU A 1 86 ? 6.743 4.966 -0.399 1.00 84.38 86 GLU A O 1
ATOM 660 N N . ALA A 1 87 ? 5.074 3.508 -0.056 1.00 83.38 87 ALA A N 1
ATOM 661 C CA . ALA A 1 87 ? 4.914 3.163 -1.470 1.00 83.38 87 ALA A CA 1
ATOM 662 C C . ALA A 1 87 ? 4.539 4.366 -2.354 1.00 83.38 87 ALA A C 1
ATOM 664 O O . 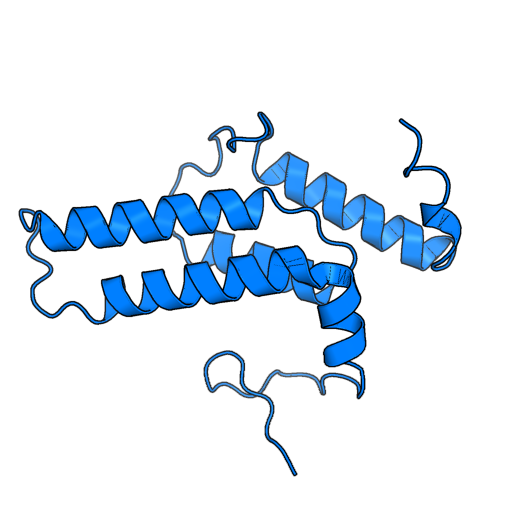ALA A 1 87 ? 4.954 4.449 -3.510 1.00 83.38 87 ALA A O 1
ATOM 665 N N . VAL A 1 88 ? 3.765 5.312 -1.810 1.00 81.44 88 VAL A N 1
ATOM 666 C CA . VAL A 1 88 ? 3.441 6.576 -2.492 1.00 81.44 88 VAL A CA 1
ATOM 667 C C . VAL A 1 88 ? 4.669 7.485 -2.583 1.00 81.44 88 VAL A C 1
ATOM 669 O O . VAL A 1 88 ? 4.839 8.167 -3.586 1.00 81.44 88 VAL A O 1
ATOM 672 N N . ARG A 1 89 ? 5.538 7.489 -1.565 1.00 76.56 89 ARG A N 1
ATOM 673 C CA . ARG A 1 89 ? 6.745 8.328 -1.525 1.00 76.56 89 ARG A CA 1
ATOM 674 C C . ARG A 1 89 ? 7.879 7.812 -2.412 1.00 76.56 89 ARG A C 1
ATOM 676 O O . ARG A 1 89 ? 8.573 8.623 -3.014 1.00 76.56 89 ARG A O 1
ATOM 683 N N . GLU A 1 90 ? 8.109 6.498 -2.448 1.00 69.06 90 GLU A N 1
ATOM 684 C CA . GLU A 1 90 ? 9.171 5.884 -3.270 1.00 69.06 90 GLU A CA 1
ATOM 685 C C . GLU A 1 90 ? 8.928 6.101 -4.763 1.00 69.06 90 GLU A C 1
ATOM 687 O O . GLU A 1 90 ? 9.859 6.263 -5.550 1.00 69.06 90 GLU A O 1
ATOM 692 N N . GLY A 1 91 ? 7.660 6.170 -5.148 1.00 61.34 91 GLY A N 1
ATOM 693 C CA . GLY A 1 91 ? 7.291 6.586 -6.474 1.00 61.34 91 GLY A CA 1
ATOM 694 C C . GLY A 1 91 ? 7.323 8.108 -6.619 1.00 61.34 91 GLY A C 1
ATOM 695 O O . GLY A 1 91 ? 6.292 8.738 -6.418 1.00 61.34 91 GLY A O 1
ATOM 696 N N . ASP A 1 92 ? 8.452 8.688 -7.038 1.00 50.44 92 ASP A N 1
ATOM 697 C CA . ASP A 1 92 ? 8.561 10.093 -7.488 1.00 50.44 92 ASP A CA 1
ATOM 698 C C . ASP A 1 92 ? 7.785 10.317 -8.812 1.00 50.44 92 ASP A C 1
ATOM 700 O O . ASP A 1 92 ? 8.330 10.657 -9.860 1.00 50.44 92 ASP A O 1
ATOM 704 N N . TRP A 1 93 ? 6.480 10.038 -8.795 1.00 53.03 93 TRP A N 1
ATOM 705 C CA . TRP A 1 93 ? 5.549 10.209 -9.902 1.00 53.03 93 TRP A CA 1
ATOM 706 C C . TRP A 1 93 ? 4.744 11.457 -9.580 1.00 53.03 93 TRP A C 1
ATOM 708 O O . TRP A 1 93 ? 3.811 11.400 -8.781 1.00 53.03 93 TRP A O 1
ATOM 718 N N . GLY A 1 94 ? 5.097 12.593 -10.185 1.00 43.00 94 GLY A N 1
ATOM 719 C CA . GLY A 1 94 ? 4.455 13.907 -10.007 1.00 43.00 94 GLY A CA 1
ATOM 720 C C . GLY A 1 94 ? 2.981 13.998 -10.443 1.00 43.00 94 GLY A C 1
ATOM 721 O O . GLY A 1 94 ? 2.559 15.011 -10.988 1.00 43.00 94 GLY A O 1
ATOM 722 N N . SER A 1 95 ? 2.195 12.941 -10.242 1.00 44.62 95 SER A N 1
ATOM 723 C CA . SER A 1 95 ? 0.830 12.761 -10.722 1.00 44.62 95 SER A CA 1
ATOM 724 C C . SER A 1 95 ? -0.012 11.883 -9.784 1.00 44.62 95 SER A C 1
ATOM 726 O O . SER A 1 95 ? -0.831 11.092 -10.231 1.00 44.62 95 SER A O 1
ATOM 728 N N . ILE A 1 96 ? 0.100 12.072 -8.463 1.00 51.97 96 ILE A N 1
ATOM 729 C CA . ILE A 1 96 ? -0.795 11.460 -7.444 1.00 51.97 96 ILE A CA 1
ATOM 730 C C . ILE A 1 96 ? -2.269 11.967 -7.575 1.00 51.97 96 ILE A C 1
ATOM 732 O O . ILE A 1 96 ? -3.108 11.780 -6.701 1.00 51.97 96 ILE A O 1
ATOM 736 N N . LEU A 1 97 ? -2.617 12.576 -8.713 1.00 49.47 97 LEU A N 1
ATOM 737 C CA . LEU A 1 97 ? -3.953 13.005 -9.128 1.00 49.47 97 LEU A CA 1
ATOM 738 C C . LEU A 1 97 ? -4.548 12.060 -10.191 1.00 49.47 97 LEU A C 1
ATOM 740 O O . LEU A 1 97 ? -5.203 12.523 -11.121 1.00 49.47 97 LEU A O 1
ATOM 744 N N . TYR A 1 98 ? -4.289 10.756 -10.093 1.00 61.62 98 TYR A N 1
ATOM 745 C CA . TYR A 1 98 ? -4.998 9.760 -10.897 1.00 61.62 98 TYR A CA 1
ATOM 746 C C . TYR A 1 98 ? -6.008 8.999 -10.042 1.00 61.62 98 TYR A C 1
ATOM 748 O O . TYR A 1 98 ? -5.750 8.694 -8.873 1.00 61.62 98 TYR A O 1
ATOM 756 N N . ASP A 1 99 ? -7.149 8.697 -10.658 1.00 66.88 99 ASP A N 1
ATOM 757 C CA . ASP A 1 99 ? -8.156 7.805 -10.104 1.00 66.88 99 ASP A CA 1
ATOM 758 C C . ASP A 1 99 ? -7.559 6.400 -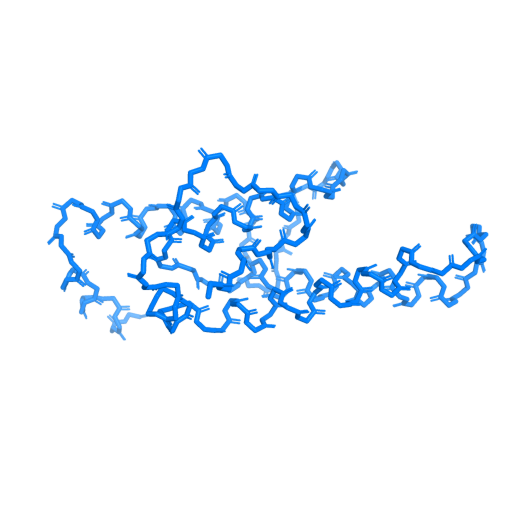10.003 1.00 66.88 99 ASP A C 1
ATOM 760 O O . ASP A 1 99 ? -7.092 5.823 -10.989 1.00 66.88 99 ASP A O 1
ATOM 764 N N . LEU A 1 100 ? -7.577 5.834 -8.800 1.00 76.81 100 LEU A N 1
ATOM 765 C CA . LEU A 1 100 ? -7.318 4.416 -8.611 1.00 76.81 100 LEU A CA 1
ATOM 766 C C . LEU A 1 100 ? -8.430 3.598 -9.294 1.00 76.81 100 LEU A C 1
ATOM 768 O O . LEU A 1 100 ? -9.528 4.112 -9.513 1.00 76.81 100 LEU A O 1
ATOM 772 N N . PRO A 1 101 ? -8.229 2.293 -9.554 1.00 77.19 101 PRO A N 1
ATOM 773 C CA . PRO A 1 101 ? -9.282 1.423 -10.089 1.00 77.19 101 PRO A CA 1
ATOM 774 C C . PRO A 1 101 ? -10.589 1.416 -9.274 1.00 77.19 101 PRO A C 1
ATOM 776 O O . PRO A 1 101 ? -11.636 1.034 -9.791 1.00 77.19 101 PRO A O 1
ATOM 779 N N . CYS A 1 102 ? -10.546 1.840 -8.005 1.00 74.06 102 CYS A N 1
ATOM 780 C CA . CYS A 1 102 ? -11.723 2.036 -7.160 1.00 74.06 102 CYS A CA 1
ATOM 781 C C . CYS A 1 102 ? -12.482 3.358 -7.402 1.00 74.06 102 CYS A C 1
ATOM 783 O O . CYS A 1 102 ? -13.488 3.594 -6.738 1.00 74.06 102 CYS A O 1
ATOM 785 N N . GLY A 1 103 ? -12.028 4.212 -8.324 1.00 80.00 103 GLY A N 1
ATOM 786 C CA . GLY A 1 103 ? -12.629 5.512 -8.638 1.00 80.00 103 GLY A CA 1
ATOM 787 C C . GLY A 1 103 ? -12.340 6.615 -7.616 1.00 80.00 103 GLY A C 1
ATOM 788 O O . GLY A 1 103 ? -12.968 7.664 -7.679 1.00 80.00 103 GLY A O 1
ATOM 789 N N . MET A 1 104 ? -11.430 6.371 -6.667 1.00 81.31 104 MET A N 1
ATOM 790 C CA . MET A 1 104 ? -10.978 7.351 -5.675 1.00 81.31 104 MET A CA 1
ATOM 791 C C . MET A 1 104 ? -9.552 7.792 -5.984 1.00 81.31 104 MET A C 1
ATOM 793 O O . MET A 1 104 ? -8.733 7.003 -6.463 1.00 81.31 104 MET A O 1
ATOM 797 N N . THR A 1 105 ? -9.213 9.019 -5.617 1.00 84.19 105 THR A N 1
ATOM 798 C CA . THR A 1 105 ? -7.822 9.465 -5.577 1.00 84.19 105 THR A CA 1
ATOM 799 C C . THR A 1 105 ? -7.061 8.758 -4.453 1.00 84.19 105 THR A C 1
ATOM 801 O O . THR A 1 105 ? -7.623 8.327 -3.440 1.00 84.19 105 THR A O 1
ATOM 804 N N . VAL A 1 106 ? -5.738 8.675 -4.590 1.00 83.38 106 VAL A N 1
ATOM 805 C CA . VAL A 1 106 ? -4.863 8.128 -3.538 1.00 83.38 106 VAL A CA 1
ATOM 806 C C . VAL A 1 106 ? -5.031 8.891 -2.217 1.00 83.38 106 VAL A C 1
ATOM 808 O O . VAL A 1 106 ? -5.027 8.272 -1.152 1.00 83.38 106 VAL A O 1
ATOM 811 N N . ALA A 1 107 ? -5.218 10.215 -2.279 1.00 83.44 107 ALA A N 1
ATOM 812 C CA . ALA A 1 107 ? -5.454 11.053 -1.106 1.00 83.44 107 ALA A CA 1
ATOM 813 C C . ALA A 1 107 ? -6.746 10.656 -0.378 1.00 83.44 107 ALA A C 1
ATOM 815 O O . ALA A 1 107 ? -6.707 10.403 0.824 1.00 83.44 107 ALA A O 1
ATOM 816 N N . GLU A 1 108 ? -7.857 10.502 -1.103 1.00 84.62 108 GLU A N 1
ATOM 817 C CA . GLU A 1 108 ? -9.141 10.098 -0.515 1.00 84.62 108 GLU A CA 1
ATOM 818 C C . GLU A 1 108 ? -9.070 8.703 0.122 1.00 84.62 108 GLU A C 1
ATOM 820 O O . GLU A 1 108 ? -9.645 8.476 1.189 1.00 84.62 108 GLU A O 1
ATOM 825 N N . VAL A 1 109 ? -8.335 7.760 -0.481 1.00 85.88 109 VAL A N 1
ATOM 826 C CA . VAL A 1 109 ? -8.132 6.432 0.123 1.00 85.88 109 VAL A CA 1
ATOM 827 C C . VAL A 1 109 ? -7.323 6.526 1.420 1.00 85.88 109 VAL A C 1
ATOM 829 O O . VAL A 1 109 ? -7.700 5.909 2.420 1.00 85.88 109 VAL A O 1
ATOM 832 N N . ILE A 1 110 ? -6.238 7.308 1.428 1.00 88.00 110 ILE A N 1
ATOM 833 C CA . ILE A 1 110 ? -5.410 7.536 2.624 1.00 88.00 110 ILE A CA 1
ATOM 834 C C . ILE A 1 110 ? -6.232 8.199 3.733 1.00 88.00 110 ILE A C 1
ATOM 836 O O . ILE A 1 110 ? -6.161 7.764 4.883 1.00 88.00 110 ILE A O 1
ATOM 840 N N . GLU A 1 111 ? -7.026 9.217 3.405 1.00 88.75 111 GLU A N 1
ATOM 841 C CA . GLU A 1 111 ? -7.901 9.903 4.358 1.00 88.75 111 GLU A CA 1
ATOM 842 C C . GLU A 1 111 ? -8.949 8.950 4.945 1.00 88.75 111 GLU A C 1
ATOM 844 O O . GLU A 1 111 ? -9.141 8.915 6.165 1.00 88.75 111 GLU A O 1
ATOM 849 N N . ALA A 1 112 ? -9.573 8.112 4.111 1.00 84.44 112 ALA A N 1
ATOM 850 C CA . ALA A 1 112 ? -10.542 7.116 4.561 1.00 84.44 112 ALA A CA 1
ATOM 851 C C . ALA A 1 112 ? -9.913 6.054 5.483 1.00 84.44 112 ALA A C 1
ATOM 853 O O . ALA A 1 112 ? -10.521 5.653 6.482 1.00 84.44 112 ALA A O 1
ATOM 854 N N . ASP A 1 113 ? -8.700 5.591 5.172 1.00 88.88 113 ASP A N 1
ATOM 855 C CA . ASP A 1 113 ? -7.943 4.663 6.018 1.00 88.88 113 ASP A CA 1
ATOM 856 C C . ASP A 1 113 ? -7.548 5.309 7.357 1.00 88.88 113 ASP A C 1
ATOM 858 O O . ASP A 1 113 ? -7.775 4.722 8.420 1.00 88.88 113 ASP A O 1
ATOM 862 N N . ALA A 1 114 ? -7.012 6.532 7.324 1.00 87.44 114 ALA A N 1
ATOM 863 C CA . ALA A 1 114 ? -6.619 7.278 8.516 1.00 87.44 114 ALA A CA 1
ATOM 864 C C . ALA A 1 114 ? -7.820 7.557 9.432 1.00 87.44 114 ALA A C 1
ATOM 866 O O . ALA A 1 114 ? -7.733 7.340 10.641 1.00 87.44 114 ALA A O 1
ATOM 867 N N . GLY A 1 115 ? -8.962 7.957 8.863 1.00 81.62 115 GLY A N 1
ATOM 868 C CA . GLY A 1 115 ? -10.206 8.163 9.605 1.00 81.62 115 GLY A CA 1
ATOM 869 C C . GLY A 1 115 ? -10.707 6.882 10.277 1.00 81.62 115 GLY A C 1
ATOM 870 O O . GLY A 1 115 ? -11.098 6.910 11.446 1.00 81.62 115 GLY A O 1
ATOM 871 N N . ARG A 1 116 ? -10.629 5.736 9.584 1.00 82.00 116 ARG A N 1
ATOM 872 C CA . ARG A 1 116 ? -10.963 4.424 10.167 1.00 82.00 116 ARG A CA 1
ATOM 873 C C . ARG A 1 116 ? -10.056 4.058 11.340 1.00 82.00 116 ARG A C 1
ATOM 875 O O . ARG A 1 116 ? -10.555 3.588 12.361 1.00 82.00 116 ARG A O 1
ATOM 882 N N . ILE A 1 117 ? -8.750 4.277 11.208 1.00 84.69 117 ILE A N 1
ATOM 883 C CA . ILE A 1 117 ? -7.776 3.983 12.269 1.00 84.69 117 ILE A CA 1
ATOM 884 C C . ILE A 1 117 ? -7.996 4.907 13.472 1.00 84.69 117 ILE A C 1
ATOM 886 O O . ILE A 1 117 ? -8.127 4.418 14.592 1.00 84.69 117 ILE A O 1
ATOM 890 N N . ALA A 1 118 ? -8.136 6.215 13.248 1.00 79.94 118 ALA A N 1
ATOM 891 C CA . ALA A 1 118 ? -8.388 7.185 14.313 1.00 79.94 118 ALA A CA 1
ATOM 892 C C . ALA A 1 118 ? -9.698 6.887 15.065 1.00 79.94 118 ALA A C 1
ATOM 894 O O . ALA A 1 118 ? -9.737 6.932 16.294 1.00 79.94 118 ALA A O 1
ATOM 895 N N . LYS A 1 119 ? -10.766 6.510 14.349 1.00 71.81 119 LYS A N 1
ATOM 896 C CA . LYS A 1 119 ? -12.035 6.080 14.958 1.00 71.81 119 LYS A CA 1
ATOM 897 C C . LYS A 1 119 ? -11.845 4.858 15.866 1.00 71.81 119 LYS A C 1
ATOM 899 O O . LYS A 1 119 ? -12.391 4.831 16.967 1.00 71.81 119 LYS A O 1
ATOM 904 N N . ALA A 1 120 ? -11.049 3.879 15.439 1.00 72.81 120 ALA A N 1
ATOM 905 C CA . ALA A 1 120 ? -10.747 2.690 16.236 1.00 72.81 120 ALA A CA 1
ATOM 906 C C . ALA A 1 120 ? -9.925 2.999 17.496 1.00 72.81 120 ALA A C 1
ATOM 908 O O . ALA A 1 120 ? -10.126 2.365 18.531 1.00 72.81 120 ALA A O 1
ATOM 909 N N . GLU A 1 121 ? -9.012 3.969 17.425 1.00 74.25 121 GLU A N 1
ATOM 910 C CA . GLU A 1 121 ? -8.242 4.431 18.586 1.00 74.25 121 GLU A CA 1
ATOM 911 C C . GLU A 1 121 ? -9.118 5.186 19.592 1.00 74.25 121 GLU A C 1
ATOM 913 O O . GLU A 1 121 ? -8.960 5.010 20.800 1.00 74.25 121 GLU A O 1
ATOM 918 N N . LEU A 1 122 ? -10.066 5.993 19.106 1.00 70.00 122 LEU A N 1
ATOM 919 C CA . LEU A 1 122 ? -10.951 6.801 19.947 1.00 70.00 122 LEU A CA 1
ATOM 920 C C . LEU A 1 122 ? -12.074 5.990 20.605 1.00 70.00 122 LEU A C 1
ATOM 922 O O . LEU A 1 122 ? -12.426 6.270 21.751 1.00 70.00 122 LEU A O 1
ATOM 926 N N . TRP A 1 123 ? -12.663 5.024 19.894 1.00 70.12 123 TRP A N 1
ATOM 927 C CA . TRP A 1 123 ? -13.875 4.312 20.338 1.00 70.12 123 TRP A CA 1
ATOM 928 C C . TRP A 1 123 ? -13.658 2.823 20.639 1.00 70.12 123 TRP A C 1
ATOM 930 O O . TRP A 1 123 ? -14.590 2.145 21.064 1.00 70.12 123 TRP A O 1
ATOM 940 N N . GLY A 1 124 ? -12.432 2.319 20.484 1.00 61.28 124 GLY A N 1
ATOM 941 C CA . GLY A 1 124 ? -12.106 0.906 20.661 1.00 61.28 124 GLY A CA 1
ATOM 942 C C . GLY A 1 124 ? -12.353 0.072 19.399 1.00 61.28 124 GLY A C 1
ATOM 943 O O . GLY A 1 124 ? -13.029 0.487 18.458 1.00 61.28 124 GLY A O 1
ATOM 944 N N . ALA A 1 125 ? -11.775 -1.133 19.370 1.00 56.34 125 ALA A N 1
ATOM 945 C CA . ALA A 1 125 ? -11.782 -2.022 18.204 1.00 56.34 125 ALA A CA 1
ATOM 946 C C . ALA A 1 125 ? -13.180 -2.511 17.773 1.00 56.34 125 ALA A C 1
ATOM 948 O O . ALA A 1 125 ? -13.310 -3.006 16.656 1.00 56.34 125 ALA A O 1
ATOM 949 N N . ASP A 1 126 ? -14.195 -2.352 18.621 1.00 53.06 126 ASP A N 1
ATOM 950 C CA . ASP A 1 126 ? -15.566 -2.815 18.377 1.00 53.06 126 ASP A CA 1
ATOM 951 C C . ASP A 1 126 ? -16.399 -1.799 17.567 1.00 53.06 126 ASP A C 1
ATOM 953 O O . ASP A 1 126 ? -17.472 -2.119 17.068 1.00 53.06 126 ASP A O 1
ATOM 957 N N . ALA A 1 127 ? -15.878 -0.590 17.312 1.00 51.62 127 ALA A N 1
ATOM 958 C CA . ALA A 1 127 ? -16.553 0.445 16.515 1.00 51.62 127 ALA A CA 1
ATOM 959 C C . ALA A 1 127 ? -16.615 0.158 14.991 1.00 51.62 127 ALA A C 1
ATOM 961 O O . ALA A 1 127 ? -17.015 1.031 14.212 1.00 51.62 127 ALA A O 1
ATOM 962 N N . PHE A 1 128 ? -16.176 -1.031 14.555 1.00 48.56 128 PHE A N 1
ATOM 963 C CA . PHE A 1 128 ? -16.216 -1.492 13.161 1.00 48.56 128 PHE A CA 1
ATOM 964 C C . PHE A 1 128 ? -17.443 -2.349 12.824 1.00 48.56 128 PHE A C 1
ATOM 966 O O . PHE A 1 128 ? -17.666 -2.586 11.635 1.00 48.56 128 PHE A O 1
ATOM 973 N N . GLU A 1 129 ? -18.225 -2.807 13.811 1.00 51.22 129 GLU A N 1
ATOM 974 C CA . GLU A 1 129 ? -19.443 -3.595 13.542 1.00 51.22 129 GLU A CA 1
ATOM 975 C C . GLU A 1 129 ? -20.480 -2.784 12.740 1.00 51.22 129 GLU A C 1
ATOM 977 O O . GLU A 1 129 ? -21.145 -3.332 11.867 1.00 51.22 129 GLU A O 1
ATOM 982 N N . ASP A 1 130 ? -20.493 -1.457 12.895 1.00 43.44 130 ASP A N 1
ATOM 983 C CA . ASP A 1 130 ? -21.445 -0.558 12.224 1.00 43.44 130 ASP A CA 1
ATOM 984 C C . ASP A 1 130 ? -21.134 -0.242 10.744 1.00 43.44 130 ASP A C 1
ATOM 986 O O . ASP A 1 130 ? -21.876 0.512 10.122 1.00 43.44 130 ASP A O 1
ATOM 990 N N . MET A 1 131 ? -20.039 -0.745 10.155 1.00 45.84 131 MET A N 1
ATOM 991 C CA . MET A 1 131 ? -19.698 -0.460 8.740 1.00 45.84 131 MET A CA 1
ATOM 992 C C . MET A 1 131 ? -19.551 -1.708 7.861 1.00 45.84 131 MET A C 1
ATOM 994 O O . MET A 1 131 ? -19.054 -1.612 6.740 1.00 45.84 131 MET A O 1
ATOM 998 N N . ALA A 1 132 ? -19.956 -2.882 8.354 1.00 42.34 132 ALA A N 1
ATOM 999 C CA . ALA A 1 132 ? -20.097 -4.083 7.525 1.00 42.34 132 ALA A CA 1
ATOM 1000 C C . ALA A 1 132 ? -21.451 -4.140 6.784 1.00 42.34 132 ALA A C 1
ATOM 1002 O O . ALA A 1 132 ? -21.602 -4.942 5.864 1.00 42.34 132 ALA A O 1
ATOM 1003 N N . GLU A 1 133 ? -22.405 -3.277 7.148 1.00 35.94 133 GLU A N 1
ATOM 1004 C CA . GLU A 1 133 ? -23.711 -3.134 6.498 1.00 35.94 133 GLU A CA 1
ATOM 1005 C C . GLU A 1 133 ? -23.868 -1.703 5.958 1.00 35.94 133 GLU A C 1
ATOM 1007 O O . GLU A 1 133 ? -24.320 -0.799 6.658 1.00 35.94 133 GLU A O 1
ATOM 1012 N N . GLY A 1 134 ? -23.450 -1.488 4.711 1.00 36.47 134 GLY A N 1
ATOM 1013 C CA . GLY A 1 134 ? -23.612 -0.228 3.982 1.00 36.47 134 GLY A CA 1
ATOM 1014 C C . GLY A 1 134 ? -23.261 -0.385 2.517 1.00 36.47 134 GLY A C 1
ATOM 1015 O O . GLY A 1 134 ? -22.056 -0.562 2.240 1.00 36.47 134 GLY A O 1
#

Radius of gyration: 16.81 Å; Cα contacts (8 Å, |Δi|>4): 97; chains: 1; bounding box: 44×28×46 Å

Secondary structure (DSSP, 8-state):
-----STTS--SSPPPTTHHHHHHHTHHHHHHHHHHHHHHHHHHT-TT--TT-HHHHHHHHHHHHHHHHHHTS---SHHHHHHHHHHHHH---S---SB-TTSSBHHHHHHHHHHHHHHHHHH-GGGGGGGS--

Sequence (134 aa):
MAAEALGGRPLPFKIPTGVDALKARDAAFWSAHAAWRKAETAFEAWPHMTDECEHARVLFDRATDLRDAMLSTGVRTGAALAMKLEAVREGDWGSILYDLPCGMTVAEVIEADAGRIAKAELWGADAFEDMAEG

pLDDT: mean 72.82, std 18.38, range [35.94, 92.88]

Mean predicted aligned error: 11.28 Å

Solvent-accessible surface area (backbone atoms only — not comparable to full-atom values): 8011 Å² total; per-residue (Å²): 138,83,79,81,61,78,88,81,52,81,67,99,58,86,79,65,94,50,58,67,61,57,41,59,72,26,41,70,35,54,53,31,46,54,53,18,53,54,34,42,52,54,38,72,67,46,90,67,80,49,103,79,35,66,66,51,48,53,32,46,53,51,22,48,55,32,41,46,55,27,65,66,42,79,43,68,46,71,70,55,49,51,52,51,53,48,60,57,61,75,47,86,56,98,58,75,83,46,69,35,95,82,72,41,38,58,60,58,49,51,50,54,29,51,51,52,32,52,48,32,73,75,67,36,82,73,68,56,70,77,66,79,73,126

Foldseek 3Di:
DDDDDPPPDHDPDDDPPCPVVQCVQQVVLVVLLVQLVVLVCVLVPDPDPDVPDPVNVVSVVSSVLSLLVSLPRAHQDPVSLVVNVVSVVVPPPPCLVDQRPVRDGSVVRSVVNVVNNVCCVVPNVVVCVVPVPD